Protein AF-A0A383CLC1-F1 (afdb_monomer_lite)

Organism: NCBI:txid408172

Radius of gyration: 15.33 Å; chains: 1; bounding box: 34×37×40 Å

Foldseek 3Di:
DVPDDPDDDPVVVVVVVCVVVVAQEAEDDQQQLLWLDGPCVVPVVSVCVVVVVPDDDDPVVRRVDSVVQQDDDDPDHGPLVVVLCCCVPPNVVVNRQYEYCDCSRPCPPVRPHDDD

pLDDT: mean 78.18, std 15.79, range [36.09, 96.62]

Structure (mmCIF, N/CA/C/O backbone):
data_AF-A0A383CLC1-F1
#
_entry.id   AF-A0A383CLC1-F1
#
loop_
_atom_site.group_PDB
_atom_site.id
_atom_site.type_symbol
_atom_site.label_atom_id
_atom_site.label_alt_id
_atom_site.label_comp_id
_atom_site.label_asym_id
_atom_site.label_entity_id
_atom_site.label_seq_id
_atom_site.pdbx_PDB_ins_code
_atom_site.Cartn_x
_atom_site.Cartn_y
_atom_site.Cartn_z
_atom_site.occupancy
_atom_site.B_iso_or_equiv
_atom_site.auth_seq_id
_atom_site.auth_comp_id
_atom_site.auth_asym_id
_atom_site.auth_atom_id
_atom_site.pdbx_PDB_model_num
ATOM 1 N N . PHE A 1 1 ? -3.152 16.451 7.212 1.00 44.00 1 PHE A N 1
ATOM 2 C CA . PHE A 1 1 ? -4.208 15.420 7.136 1.00 44.00 1 PHE A CA 1
ATOM 3 C C . PHE A 1 1 ? -5.632 15.982 7.211 1.00 44.00 1 PHE A C 1
ATOM 5 O O . PHE A 1 1 ? -6.305 15.906 6.198 1.00 44.00 1 PHE A O 1
ATOM 12 N N . LYS A 1 2 ? -6.103 16.627 8.296 1.00 36.09 2 LYS A N 1
ATOM 13 C CA . LYS A 1 2 ? -7.504 17.132 8.376 1.00 36.09 2 LYS A CA 1
ATOM 14 C C . LYS A 1 2 ? -7.882 18.335 7.486 1.00 36.09 2 LYS A C 1
ATOM 16 O O . LYS A 1 2 ? -9.066 18.583 7.312 1.00 36.09 2 LYS A O 1
ATOM 21 N N . LYS A 1 3 ? -6.922 19.101 6.951 1.00 37.50 3 LYS A N 1
ATOM 22 C CA . LYS A 1 3 ? -7.208 20.314 6.145 1.00 37.50 3 LYS A CA 1
ATOM 23 C C . LYS A 1 3 ? -6.571 20.338 4.755 1.00 37.50 3 LYS A C 1
ATOM 25 O O . LYS A 1 3 ? -6.784 21.275 4.000 1.00 37.50 3 LYS A O 1
ATOM 30 N N . SER A 1 4 ? -5.796 19.315 4.414 1.00 39.16 4 SER A N 1
ATOM 31 C CA . SER A 1 4 ? -5.195 19.178 3.091 1.00 39.16 4 SER A CA 1
ATOM 32 C C . SER A 1 4 ? -4.707 17.741 2.925 1.00 39.16 4 SER A C 1
ATOM 34 O O . SER A 1 4 ? -3.732 17.317 3.549 1.00 39.16 4 SER A O 1
ATOM 36 N N . ILE A 1 5 ? -5.421 16.960 2.121 1.00 47.47 5 ILE A N 1
ATOM 37 C CA . ILE A 1 5 ? -4.873 15.730 1.558 1.00 47.47 5 ILE A CA 1
ATOM 38 C C . ILE A 1 5 ? -4.361 16.134 0.182 1.00 47.47 5 ILE A C 1
ATOM 40 O O . ILE A 1 5 ? -5.124 16.252 -0.771 1.00 47.47 5 ILE A O 1
ATOM 44 N N . HIS A 1 6 ? -3.067 16.429 0.091 1.00 42.84 6 HIS A N 1
ATOM 45 C CA . HIS A 1 6 ? -2.412 16.487 -1.210 1.00 42.84 6 HIS A CA 1
ATOM 46 C C . HIS A 1 6 ? -2.191 15.031 -1.630 1.00 42.84 6 HIS A C 1
ATOM 48 O O . HIS A 1 6 ? -1.242 14.389 -1.181 1.00 42.84 6 HIS A O 1
ATOM 54 N N . TYR A 1 7 ? -3.128 14.475 -2.403 1.00 48.53 7 TYR A N 1
ATOM 55 C CA . TYR A 1 7 ? -3.056 13.097 -2.886 1.00 48.53 7 TYR A CA 1
ATOM 56 C C . TYR A 1 7 ? -1.790 12.915 -3.726 1.00 48.53 7 TYR A C 1
ATOM 58 O O . TYR A 1 7 ? -1.630 13.527 -4.781 1.00 48.53 7 TYR A O 1
ATOM 66 N N . ARG A 1 8 ? -0.867 12.076 -3.251 1.00 49.31 8 ARG A N 1
ATOM 67 C CA . ARG A 1 8 ? 0.295 11.642 -4.024 1.00 49.31 8 ARG A CA 1
ATOM 68 C C . ARG A 1 8 ? 0.024 10.229 -4.531 1.00 49.31 8 ARG A C 1
ATOM 70 O O . ARG A 1 8 ? 0.285 9.259 -3.832 1.00 49.31 8 ARG A O 1
ATOM 77 N N . GLY A 1 9 ? -0.516 10.149 -5.744 1.00 60.19 9 GLY A N 1
ATOM 78 C CA . GLY A 1 9 ? -0.809 8.889 -6.426 1.00 60.19 9 GLY A CA 1
ATOM 79 C C . GLY A 1 9 ? -2.171 8.286 -6.075 1.00 60.19 9 GLY A C 1
ATOM 80 O O . GLY A 1 9 ? -2.812 8.662 -5.092 1.00 60.19 9 GLY A O 1
ATOM 81 N N . ALA A 1 10 ? -2.607 7.345 -6.913 1.00 69.12 10 ALA A N 1
ATOM 82 C CA . ALA A 1 10 ? -3.924 6.719 -6.829 1.00 69.12 10 ALA A CA 1
ATOM 83 C C . ALA A 1 10 ? -4.147 5.954 -5.508 1.00 69.12 10 ALA A C 1
ATOM 85 O O . ALA A 1 10 ? -5.256 5.950 -4.984 1.00 69.12 10 ALA A O 1
ATOM 86 N N . LEU A 1 11 ? -3.091 5.397 -4.900 1.00 77.94 11 LEU A N 1
ATOM 87 C CA . LEU A 1 11 ? -3.214 4.581 -3.687 1.00 77.94 11 LEU A CA 1
ATOM 88 C C . LEU A 1 11 ? -3.724 5.362 -2.465 1.00 77.94 11 LEU A C 1
ATOM 90 O O . LEU A 1 11 ? -4.620 4.891 -1.772 1.00 77.94 11 LEU A O 1
ATOM 94 N N . ASN A 1 12 ? -3.232 6.583 -2.227 1.00 76.62 12 ASN A N 1
ATOM 95 C CA . ASN A 1 12 ? -3.730 7.411 -1.120 1.00 76.62 12 ASN A CA 1
ATOM 96 C C . ASN A 1 12 ? -5.208 7.782 -1.306 1.00 76.62 12 ASN A C 1
ATOM 98 O O . ASN A 1 12 ? -5.941 7.914 -0.327 1.00 76.62 12 ASN A O 1
ATOM 102 N N . LEU A 1 13 ? -5.641 7.954 -2.560 1.00 80.19 13 LEU A N 1
ATOM 103 C CA . LEU A 1 13 ? -7.043 8.191 -2.881 1.00 80.19 13 LEU A CA 1
ATOM 104 C C . LEU A 1 13 ? -7.878 6.944 -2.586 1.00 80.19 13 LEU A C 1
ATOM 106 O O . LEU A 1 13 ? -8.898 7.064 -1.919 1.00 80.19 13 LEU A O 1
ATOM 110 N N . TYR A 1 14 ? -7.428 5.758 -2.999 1.00 86.44 14 TYR A N 1
ATOM 111 C CA . TYR A 1 14 ? -8.127 4.504 -2.704 1.00 86.44 14 TYR A CA 1
ATOM 112 C C . TYR A 1 14 ? -8.249 4.242 -1.202 1.00 86.44 14 TYR A C 1
ATOM 114 O O . TYR A 1 14 ? -9.327 3.883 -0.742 1.00 86.44 14 TYR A O 1
ATOM 122 N N . LEU A 1 15 ? -7.196 4.497 -0.422 1.00 88.25 15 LEU A N 1
ATOM 123 C CA . LEU A 1 15 ? -7.228 4.378 1.039 1.00 88.25 15 LEU A CA 1
ATOM 124 C C . LEU A 1 15 ? -8.220 5.357 1.680 1.00 88.25 15 LEU A C 1
ATOM 126 O O . LEU A 1 15 ? -8.979 4.988 2.575 1.00 88.25 15 LEU A O 1
ATOM 130 N N . TYR A 1 16 ? -8.252 6.600 1.200 1.00 85.88 16 TYR A N 1
ATOM 131 C CA . TYR 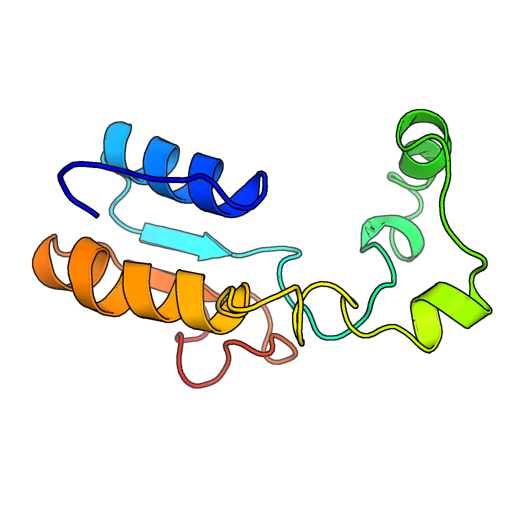A 1 16 ? -9.223 7.584 1.669 1.00 85.88 16 TYR A CA 1
ATOM 132 C C . TYR A 1 16 ? -10.661 7.204 1.295 1.00 85.88 16 TYR A C 1
ATOM 134 O O . TYR A 1 16 ? -11.566 7.328 2.116 1.00 85.88 16 TYR A O 1
ATOM 142 N N . VAL A 1 17 ? -10.875 6.702 0.080 1.00 88.56 17 VAL A N 1
ATOM 143 C CA . VAL A 1 17 ? -12.178 6.211 -0.380 1.00 88.56 17 VAL A CA 1
ATOM 144 C C . VAL A 1 17 ? -12.621 4.995 0.436 1.00 88.56 17 VAL A C 1
ATOM 146 O O . VAL A 1 17 ? -13.766 4.953 0.872 1.00 88.56 17 VAL A O 1
ATOM 149 N N . ALA A 1 18 ? -11.723 4.050 0.726 1.00 91.06 18 ALA A N 1
ATOM 150 C CA . ALA A 1 18 ? -12.018 2.904 1.585 1.00 91.06 18 ALA A CA 1
ATOM 151 C C . ALA A 1 18 ? -12.473 3.351 2.985 1.00 91.06 18 ALA A C 1
ATOM 153 O O . ALA A 1 18 ? -13.457 2.842 3.515 1.00 91.06 18 ALA A O 1
ATOM 154 N N . ARG A 1 19 ? -11.822 4.376 3.544 1.00 89.06 19 ARG A N 1
ATOM 155 C CA . ARG A 1 19 ? -12.254 5.007 4.796 1.00 89.06 19 ARG A CA 1
ATOM 156 C C . ARG A 1 19 ? -13.641 5.645 4.689 1.00 89.06 19 ARG A C 1
ATOM 158 O O . ARG A 1 19 ? -14.440 5.485 5.603 1.00 89.06 19 ARG A O 1
ATOM 165 N N . LEU A 1 20 ? -13.941 6.363 3.601 1.00 90.56 20 LEU A N 1
ATOM 166 C CA . LEU A 1 20 ? -15.263 6.974 3.387 1.00 90.56 20 LEU A CA 1
ATOM 167 C C . LEU A 1 20 ? -16.387 5.940 3.259 1.00 90.56 20 LEU A C 1
ATOM 169 O O . LEU A 1 20 ? -17.510 6.219 3.659 1.00 90.56 20 LEU A O 1
ATOM 173 N N . PHE A 1 21 ? -16.079 4.759 2.728 1.00 94.44 21 PHE A N 1
ATOM 174 C CA . PHE A 1 21 ? -16.993 3.616 2.691 1.00 94.44 21 PHE A CA 1
ATOM 175 C C . PHE A 1 21 ? -16.991 2.787 3.982 1.00 94.44 21 PHE A C 1
ATOM 177 O O . PHE A 1 21 ? -17.576 1.709 4.014 1.00 94.44 21 PHE A O 1
ATOM 184 N N . GLU A 1 22 ? -16.338 3.276 5.039 1.00 94.56 22 GLU A N 1
ATOM 185 C CA . GLU A 1 22 ? -16.318 2.663 6.369 1.00 94.56 22 GLU A CA 1
ATOM 186 C C . GLU A 1 22 ? -15.734 1.241 6.407 1.00 94.56 22 GLU A C 1
ATOM 188 O O . GLU A 1 22 ? -16.031 0.455 7.313 1.00 94.56 22 GLU A O 1
ATOM 193 N N . TYR A 1 23 ? -14.849 0.901 5.462 1.00 95.25 23 TYR A N 1
ATOM 194 C CA . TYR A 1 23 ? -14.113 -0.357 5.523 1.00 95.25 23 TYR A CA 1
ATOM 195 C C . TYR A 1 23 ? -13.239 -0.397 6.780 1.00 95.25 23 TYR A C 1
ATOM 197 O O . TYR A 1 23 ? -12.399 0.472 7.006 1.00 95.25 23 TYR A O 1
ATOM 205 N N . ARG A 1 24 ? -13.418 -1.447 7.588 1.00 95.00 24 ARG A N 1
ATOM 206 C CA . ARG A 1 24 ? -12.655 -1.673 8.829 1.00 95.00 24 ARG A CA 1
ATOM 207 C C . ARG A 1 24 ? -11.430 -2.550 8.646 1.00 95.00 24 ARG A C 1
ATOM 209 O O . ARG A 1 24 ? -10.571 -2.577 9.513 1.00 95.00 24 ARG A O 1
ATOM 216 N N . LYS A 1 25 ? -11.350 -3.260 7.525 1.00 96.38 25 LYS A N 1
ATOM 217 C CA . LYS A 1 25 ? -10.240 -4.143 7.192 1.00 96.38 25 LYS A CA 1
ATOM 218 C C . LYS A 1 25 ? -9.827 -3.892 5.754 1.00 96.38 25 LYS A C 1
ATOM 220 O O . LYS A 1 25 ? -10.625 -4.101 4.843 1.00 96.38 25 LYS A O 1
ATOM 225 N N . ILE A 1 26 ? -8.599 -3.430 5.563 1.00 95.62 26 ILE A N 1
ATOM 226 C CA . ILE A 1 26 ? -8.037 -3.094 4.257 1.00 95.62 26 ILE A CA 1
ATOM 227 C C . ILE A 1 26 ? -6.838 -4.006 4.019 1.00 95.62 26 ILE A C 1
ATOM 229 O O . ILE A 1 26 ? -5.901 -4.035 4.813 1.00 95.62 26 ILE A O 1
ATOM 233 N N . VAL A 1 27 ? -6.859 -4.745 2.913 1.00 94.62 27 VAL A N 1
ATOM 234 C CA . VAL A 1 27 ? -5.753 -5.616 2.503 1.00 94.62 27 VAL A CA 1
ATOM 235 C C . VAL A 1 27 ? -5.130 -5.038 1.241 1.00 94.62 27 VAL A C 1
ATOM 237 O O . VAL A 1 27 ? -5.821 -4.808 0.252 1.00 94.62 27 VAL A O 1
ATOM 240 N N . LEU A 1 28 ? -3.822 -4.793 1.276 1.00 90.69 28 LEU A N 1
ATOM 241 C CA . LEU A 1 28 ? -3.052 -4.314 0.135 1.00 90.69 28 LEU A CA 1
ATOM 242 C C . LEU A 1 28 ? -2.563 -5.502 -0.704 1.00 90.69 28 LEU A C 1
ATOM 244 O O . LEU A 1 28 ? -1.768 -6.319 -0.229 1.00 90.69 28 LEU A O 1
ATOM 248 N N . LEU A 1 29 ? -3.022 -5.564 -1.957 1.00 86.38 29 LEU A N 1
ATOM 249 C CA . LEU A 1 29 ? -2.584 -6.512 -2.987 1.00 86.38 29 LEU A CA 1
ATOM 250 C C . LEU A 1 29 ? -1.917 -5.743 -4.136 1.00 86.38 29 LEU A C 1
ATOM 252 O O . LEU A 1 29 ? -2.362 -4.645 -4.473 1.00 86.38 29 LEU A O 1
ATOM 256 N N . GLY A 1 30 ? -0.847 -6.290 -4.723 1.00 77.19 30 GLY A N 1
ATOM 257 C CA . GLY A 1 30 ? -0.134 -5.637 -5.833 1.00 77.19 30 GLY A CA 1
ATOM 258 C C . GLY A 1 30 ? 0.591 -4.341 -5.435 1.00 77.19 30 GLY A C 1
ATOM 259 O O . GLY A 1 30 ? 0.920 -3.521 -6.288 1.00 77.19 30 GLY A O 1
ATOM 260 N N . CYS A 1 31 ? 0.791 -4.127 -4.130 1.00 78.50 31 CYS A N 1
ATOM 261 C CA . CYS A 1 31 ? 1.447 -2.958 -3.539 1.00 78.50 31 CYS A CA 1
ATOM 262 C C . CYS A 1 31 ? 2.734 -3.370 -2.805 1.00 78.50 31 CYS A C 1
ATOM 264 O O . CYS A 1 31 ? 3.042 -2.877 -1.716 1.00 78.50 31 CYS A O 1
ATOM 266 N N . GLU A 1 32 ? 3.472 -4.329 -3.356 1.00 79.56 32 GLU A N 1
ATOM 267 C CA . GLU A 1 32 ? 4.703 -4.841 -2.759 1.00 79.56 32 GLU A CA 1
ATOM 268 C C . GLU A 1 32 ? 5.808 -3.781 -2.761 1.00 79.56 32 GLU A C 1
ATOM 270 O O . GLU A 1 32 ? 6.600 -3.720 -1.821 1.00 79.56 32 GLU A O 1
ATOM 275 N N . MET A 1 33 ? 5.810 -2.895 -3.765 1.00 76.69 33 MET A N 1
ATOM 276 C CA . MET A 1 33 ? 6.778 -1.801 -3.921 1.00 76.69 33 MET A CA 1
ATOM 277 C C . MET A 1 33 ? 8.244 -2.273 -4.018 1.00 76.69 33 MET A C 1
ATOM 279 O O . MET A 1 33 ? 9.166 -1.464 -3.936 1.00 76.69 33 MET A O 1
ATOM 283 N N . ASP A 1 34 ? 8.468 -3.572 -4.201 1.00 75.31 34 ASP A N 1
ATOM 284 C CA . ASP A 1 34 ? 9.770 -4.239 -4.199 1.00 75.31 34 ASP A CA 1
ATOM 285 C C . ASP A 1 34 ? 10.457 -4.216 -5.572 1.00 75.31 34 ASP A C 1
ATOM 287 O O . ASP A 1 34 ? 11.685 -4.286 -5.645 1.00 75.31 34 ASP A O 1
ATOM 291 N N . SER A 1 35 ? 9.685 -4.046 -6.647 1.00 73.75 35 SER A N 1
ATOM 292 C CA . SER A 1 35 ? 10.163 -3.887 -8.020 1.00 73.75 35 SER A CA 1
ATOM 293 C C . SER A 1 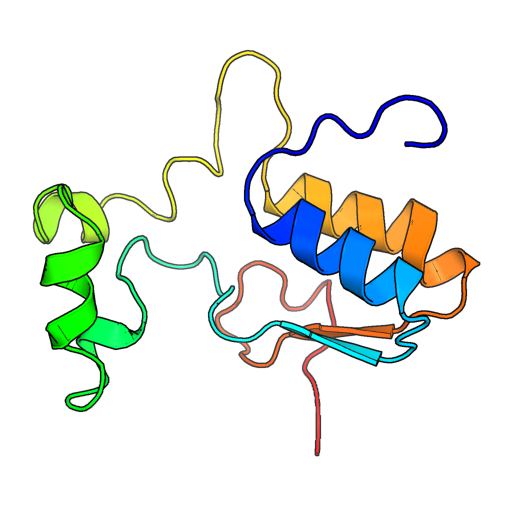35 ? 9.305 -2.882 -8.793 1.00 73.75 35 SER A C 1
ATOM 295 O O . SER A 1 35 ? 8.144 -2.669 -8.458 1.00 73.75 35 SER A O 1
ATOM 297 N N . GLY A 1 36 ? 9.869 -2.246 -9.821 1.00 73.19 36 GLY A N 1
ATOM 298 C CA . GLY A 1 36 ? 9.109 -1.463 -10.802 1.00 73.19 36 GLY A CA 1
ATOM 299 C C . GLY A 1 36 ? 8.477 -2.326 -11.894 1.00 73.19 36 GLY A C 1
ATOM 300 O O . GLY A 1 36 ? 7.997 -1.779 -12.883 1.00 73.19 36 GLY A O 1
ATOM 301 N N . ILE A 1 37 ? 8.519 -3.654 -11.741 1.00 77.50 37 ILE A N 1
ATOM 302 C CA . ILE A 1 37 ? 7.889 -4.600 -12.654 1.00 77.50 37 ILE A CA 1
ATOM 303 C C . ILE A 1 37 ? 6.405 -4.675 -12.292 1.00 77.50 37 ILE A C 1
ATOM 305 O O . ILE A 1 37 ? 6.069 -5.030 -11.158 1.00 77.50 37 ILE A O 1
ATOM 309 N N . PRO A 1 38 ? 5.504 -4.318 -13.215 1.00 75.50 38 PRO A N 1
ATOM 310 C CA . PRO A 1 38 ? 4.078 -4.445 -12.981 1.00 75.50 38 PRO A CA 1
ATOM 311 C C . PRO A 1 38 ? 3.690 -5.905 -12.745 1.00 75.50 38 PRO A C 1
ATOM 313 O O . PRO A 1 38 ? 4.218 -6.811 -13.390 1.00 75.50 38 PRO A O 1
ATOM 316 N N . PHE A 1 39 ? 2.725 -6.141 -11.852 1.00 75.88 39 PHE A N 1
ATOM 317 C CA . PHE A 1 39 ? 2.305 -7.503 -11.511 1.00 75.88 39 PHE A CA 1
ATOM 318 C C . PHE A 1 39 ? 1.868 -8.295 -12.752 1.00 75.88 39 PHE A C 1
ATOM 320 O O . PHE A 1 39 ? 2.197 -9.473 -12.862 1.00 75.88 39 PHE A O 1
ATOM 327 N N . TYR A 1 40 ? 1.181 -7.639 -13.696 1.00 77.75 40 TYR A N 1
ATOM 328 C CA . TYR A 1 40 ? 0.565 -8.256 -14.870 1.00 77.75 40 TYR A CA 1
ATOM 329 C C . TYR A 1 40 ? 1.561 -8.915 -15.829 1.00 77.75 40 TYR A C 1
ATOM 331 O O . TYR A 1 40 ? 1.164 -9.769 -16.615 1.00 77.75 40 TYR A O 1
ATOM 339 N N . GLU A 1 41 ? 2.857 -8.592 -15.759 1.00 78.94 41 GLU A N 1
ATOM 340 C CA . GLU A 1 41 ? 3.865 -9.282 -16.574 1.00 78.94 41 GLU A CA 1
ATOM 341 C C . GLU A 1 41 ? 3.940 -10.782 -16.240 1.00 78.94 41 GLU A C 1
ATOM 343 O O . GLU A 1 41 ? 4.289 -11.596 -17.095 1.00 78.94 41 GLU A O 1
ATOM 348 N N . HIS A 1 42 ? 3.552 -11.162 -15.020 1.00 78.44 42 HIS A N 1
ATOM 349 C CA . HIS A 1 42 ? 3.539 -12.544 -14.547 1.00 78.44 42 HIS A CA 1
ATOM 350 C C . HIS A 1 42 ? 2.189 -13.261 -14.715 1.00 78.44 42 HIS A C 1
ATOM 352 O O . HIS A 1 42 ? 2.116 -14.454 -14.423 1.00 78.44 42 HIS A O 1
ATOM 358 N N . TYR A 1 43 ? 1.143 -12.571 -15.181 1.00 79.38 43 TYR A N 1
ATOM 359 C CA . TYR A 1 43 ? -0.215 -13.114 -15.304 1.00 79.38 43 TYR A CA 1
ATOM 360 C C . TYR A 1 43 ? -0.682 -13.024 -16.762 1.00 79.38 43 TYR A C 1
ATOM 362 O O . TYR A 1 43 ? -1.036 -11.928 -17.205 1.00 79.38 43 TYR A O 1
ATOM 370 N N . PRO A 1 44 ? -0.680 -14.137 -17.524 1.00 85.81 44 PRO A N 1
ATOM 371 C CA . PRO A 1 44 ? -1.037 -14.146 -18.947 1.00 85.81 44 PRO A CA 1
ATOM 372 C C . PRO A 1 44 ? -2.361 -13.439 -19.268 1.00 85.81 44 PRO A C 1
ATOM 374 O O . PRO A 1 44 ? -2.466 -12.720 -20.257 1.00 85.81 44 PRO A O 1
ATOM 377 N N . GLU A 1 45 ? -3.359 -13.581 -18.400 1.00 84.19 45 GLU A N 1
ATOM 378 C CA . GLU A 1 45 ? -4.684 -12.972 -18.511 1.00 84.19 45 GLU A CA 1
ATOM 379 C C . GLU A 1 45 ? -4.691 -11.438 -18.418 1.00 84.19 45 GLU A C 1
ATOM 381 O O . GLU A 1 45 ? -5.677 -10.807 -18.796 1.00 84.19 45 GLU A O 1
ATOM 386 N N . ALA A 1 46 ? -3.610 -10.834 -17.920 1.00 80.94 46 ALA A N 1
ATOM 387 C CA . ALA A 1 46 ? -3.465 -9.397 -17.710 1.00 80.94 46 ALA A CA 1
ATOM 388 C C . ALA A 1 46 ? -2.400 -8.762 -18.625 1.00 80.94 46 ALA A C 1
ATOM 390 O O . ALA A 1 46 ? -2.176 -7.555 -18.561 1.00 80.94 46 ALA A O 1
ATOM 391 N N . GLN A 1 47 ? -1.769 -9.530 -19.521 1.00 82.12 47 GLN A N 1
ATOM 392 C CA . GLN A 1 47 ? -0.695 -9.042 -20.400 1.00 82.12 47 GLN A CA 1
ATOM 393 C C . GLN A 1 47 ? -1.149 -8.039 -21.481 1.00 82.12 47 GLN A C 1
ATOM 395 O O . GLN A 1 47 ? -0.305 -7.512 -22.197 1.00 82.12 47 GLN A O 1
ATOM 400 N N . TRP A 1 48 ? -2.448 -7.723 -21.567 1.00 81.38 48 TRP A N 1
ATOM 401 C CA . TRP A 1 48 ? -2.999 -6.615 -22.366 1.00 81.38 48 TRP A CA 1
ATOM 402 C C . TRP A 1 48 ? -2.872 -5.247 -21.675 1.00 81.38 48 TRP A C 1
ATOM 404 O O . TRP A 1 48 ? -2.988 -4.211 -22.325 1.00 81.38 48 TRP A O 1
ATOM 414 N N . MET A 1 49 ? -2.613 -5.202 -20.363 1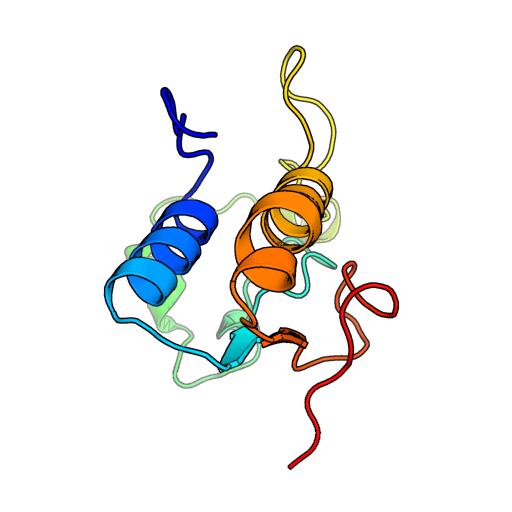.00 77.00 49 MET A N 1
ATOM 415 C CA . MET A 1 49 ? -2.489 -3.945 -19.612 1.00 77.00 49 MET A CA 1
ATOM 416 C C . MET A 1 49 ? -1.433 -2.952 -20.152 1.00 77.00 49 MET A C 1
ATOM 418 O O . MET A 1 49 ? -1.709 -1.749 -20.109 1.00 77.00 49 MET A O 1
ATOM 422 N N . PRO A 1 50 ? -0.280 -3.374 -20.720 1.00 72.19 50 PRO A N 1
ATOM 423 C CA . PRO A 1 50 ? 0.676 -2.458 -21.351 1.00 72.19 50 PRO A CA 1
ATOM 424 C C . PRO A 1 50 ? 0.079 -1.595 -22.466 1.00 72.19 50 PRO A C 1
ATOM 426 O O . PRO A 1 50 ? 0.520 -0.465 -22.666 1.00 72.19 50 PRO A O 1
ATOM 429 N N . GLU A 1 51 ? -0.928 -2.107 -23.180 1.00 75.06 51 GLU A N 1
ATOM 430 C CA . GLU A 1 51 ? -1.596 -1.397 -24.279 1.00 75.06 51 GLU A CA 1
ATOM 431 C C . GLU A 1 51 ? -2.412 -0.198 -23.773 1.00 75.06 51 GLU A C 1
ATOM 433 O O . GLU A 1 51 ? -2.673 0.747 -24.515 1.00 75.06 51 GLU A O 1
ATOM 438 N N . ILE A 1 52 ? -2.783 -0.211 -22.490 1.00 74.25 52 ILE A N 1
ATOM 439 C CA . ILE A 1 52 ? -3.540 0.857 -21.831 1.00 74.25 52 ILE A CA 1
ATOM 440 C C . ILE A 1 52 ? -2.612 1.849 -21.136 1.00 74.25 52 ILE A C 1
ATOM 442 O O . ILE A 1 52 ? -2.891 3.047 -21.106 1.00 74.25 52 ILE A O 1
ATOM 446 N N . GLU A 1 53 ? -1.503 1.365 -20.579 1.00 65.56 53 GLU A N 1
ATOM 447 C CA . GLU A 1 53 ? -0.610 2.175 -19.751 1.00 65.56 53 GLU A CA 1
ATOM 448 C C . GLU A 1 53 ? 0.293 3.129 -20.538 1.00 65.56 53 GLU A C 1
ATOM 450 O O . GLU A 1 53 ? 0.982 3.916 -19.899 1.00 65.56 53 GLU A O 1
ATOM 455 N N . ASN A 1 54 ? 0.253 3.094 -21.882 1.00 59.84 54 ASN A N 1
ATOM 456 C CA . ASN A 1 54 ? 0.866 4.048 -22.817 1.00 59.84 54 ASN A CA 1
ATOM 457 C C . ASN A 1 54 ? 2.117 4.736 -22.247 1.00 59.84 54 ASN A C 1
ATOM 459 O O . ASN A 1 54 ? 2.039 5.833 -21.693 1.00 59.84 54 ASN A O 1
ATOM 463 N N . TYR A 1 55 ? 3.265 4.089 -22.482 1.00 53.31 55 TYR A N 1
ATOM 464 C CA . TYR A 1 55 ? 4.627 4.490 -22.105 1.00 53.31 55 TYR A CA 1
ATOM 465 C C . TYR A 1 55 ? 5.146 3.846 -20.809 1.00 53.31 55 TYR A C 1
ATOM 467 O O . TYR A 1 55 ? 5.068 4.403 -19.717 1.00 53.31 55 TYR A O 1
ATOM 475 N N . GLN A 1 56 ? 5.772 2.677 -20.962 1.00 66.12 56 GLN A N 1
ATOM 476 C CA . GLN A 1 56 ? 6.589 2.053 -19.923 1.00 66.12 56 GLN A CA 1
ATOM 477 C C . GLN A 1 56 ? 8.081 2.251 -20.278 1.00 66.12 56 GLN A C 1
ATOM 479 O O . GLN A 1 56 ? 8.452 2.006 -21.430 1.00 66.12 56 GLN A O 1
ATOM 484 N N . PRO A 1 57 ? 8.949 2.683 -19.337 1.00 68.12 57 PRO A N 1
ATOM 485 C CA .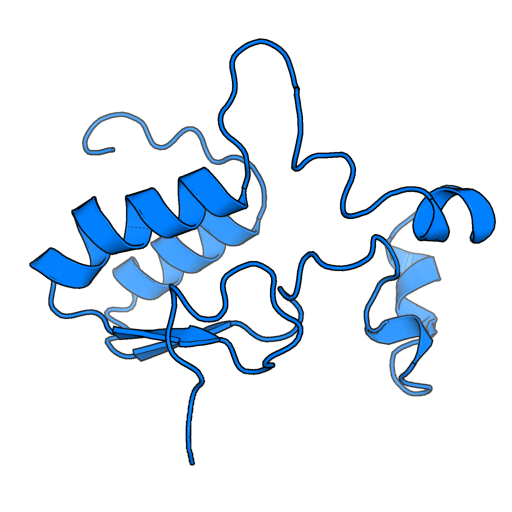 PRO A 1 57 ? 10.410 2.624 -19.508 1.00 68.12 57 PRO A CA 1
ATOM 486 C C . PRO A 1 57 ? 10.853 1.191 -19.841 1.00 68.12 57 PRO A C 1
ATOM 488 O O . PRO A 1 57 ? 10.076 0.266 -19.614 1.00 68.12 57 PRO A O 1
ATOM 491 N N . SER A 1 58 ? 12.058 0.961 -20.374 1.00 77.00 58 SER A N 1
ATOM 492 C CA . SER A 1 58 ? 12.469 -0.392 -20.810 1.00 77.00 58 SER A CA 1
ATOM 493 C C . SER A 1 58 ? 12.401 -1.419 -19.667 1.00 77.00 58 SER A C 1
ATOM 495 O O . SER A 1 58 ? 12.446 -1.056 -18.490 1.00 77.00 58 SER A O 1
ATOM 497 N N . TYR A 1 59 ? 12.309 -2.715 -19.979 1.00 76.06 59 TYR A N 1
ATOM 498 C CA . TYR A 1 59 ? 12.299 -3.763 -18.946 1.00 76.06 59 TYR A CA 1
ATOM 499 C C . TYR A 1 59 ? 13.532 -3.668 -18.029 1.00 76.06 59 TYR A C 1
ATOM 501 O O . TYR A 1 59 ? 13.414 -3.739 -16.806 1.00 76.06 59 TYR A O 1
ATOM 509 N N . GLU A 1 60 ? 14.711 -3.393 -18.595 1.00 77.69 60 GLU A N 1
ATOM 510 C CA . GLU A 1 60 ? 15.945 -3.193 -17.831 1.00 77.69 60 GLU A CA 1
ATOM 511 C C . GLU A 1 60 ? 15.906 -1.931 -16.958 1.00 77.69 60 GLU A C 1
ATOM 513 O O . GLU A 1 60 ? 16.531 -1.886 -15.898 1.00 77.69 60 GLU A O 1
ATOM 518 N N . GLU A 1 61 ? 15.211 -0.877 -17.384 1.00 75.94 61 GLU A N 1
ATOM 519 C CA . GLU A 1 61 ? 14.971 0.309 -16.556 1.00 75.94 61 GLU A CA 1
ATOM 520 C C . GLU A 1 61 ? 13.991 0.008 -15.416 1.00 75.94 61 GLU A C 1
ATOM 522 O O . GLU A 1 61 ? 14.255 0.399 -14.279 1.00 75.94 61 GLU A O 1
ATOM 527 N N . ARG A 1 62 ? 12.911 -0.743 -15.665 1.00 76.56 62 ARG A N 1
ATOM 528 C CA . ARG A 1 62 ? 11.954 -1.168 -14.625 1.00 76.56 62 ARG A CA 1
ATOM 529 C C . ARG A 1 62 ? 12.591 -2.089 -13.585 1.00 76.56 62 ARG A C 1
ATOM 531 O O . ARG A 1 62 ? 12.333 -1.928 -12.396 1.00 76.56 62 ARG A O 1
ATOM 538 N N . LEU A 1 63 ? 13.469 -3.002 -14.007 1.00 72.38 63 LEU A N 1
ATOM 539 C CA . LEU A 1 63 ? 14.234 -3.867 -13.101 1.00 72.38 63 LEU A CA 1
ATOM 540 C C . LEU A 1 63 ? 15.192 -3.078 -12.202 1.00 72.38 63 LEU A C 1
ATOM 542 O O . LEU A 1 63 ? 15.343 -3.398 -11.024 1.00 72.38 63 LEU A O 1
ATOM 546 N N . ARG A 1 64 ? 15.852 -2.053 -12.754 1.00 69.69 64 ARG A N 1
ATOM 547 C CA . ARG A 1 64 ? 16.767 -1.185 -11.993 1.00 69.69 64 ARG A CA 1
ATOM 548 C C . ARG A 1 64 ? 16.018 -0.260 -11.036 1.00 69.69 64 ARG A C 1
ATOM 550 O O . ARG A 1 64 ? 16.535 0.078 -9.973 1.00 69.69 64 ARG A O 1
ATOM 557 N N . ASN A 1 65 ? 14.791 0.106 -11.386 1.00 63.69 65 ASN A N 1
ATOM 558 C CA . ASN A 1 65 ? 13.942 0.978 -10.598 1.00 63.69 65 ASN A CA 1
ATOM 559 C C . ASN A 1 65 ? 13.054 0.163 -9.648 1.00 63.69 65 ASN A C 1
ATOM 561 O O . ASN A 1 65 ? 11.930 -0.187 -9.994 1.00 63.69 65 ASN A O 1
ATOM 565 N N . ARG A 1 66 ? 13.470 -0.048 -8.392 1.00 62.00 66 ARG A N 1
ATOM 566 C CA . ARG A 1 66 ? 12.459 -0.227 -7.325 1.00 62.00 66 ARG A CA 1
ATOM 567 C C . ARG A 1 66 ? 11.613 1.032 -7.331 1.00 62.00 66 ARG A C 1
ATOM 569 O O . ARG A 1 66 ? 12.240 2.075 -7.180 1.00 62.00 66 ARG A O 1
ATOM 576 N N . TYR A 1 67 ? 10.291 0.938 -7.567 1.00 60.81 67 TYR A N 1
ATOM 577 C CA . TYR A 1 67 ? 9.358 2.066 -7.768 1.00 60.81 67 TYR A CA 1
ATOM 578 C C . TYR A 1 67 ? 10.050 3.414 -7.535 1.00 60.81 67 TYR A C 1
ATOM 580 O O . TYR A 1 67 ? 10.078 3.907 -6.407 1.00 60.81 67 TYR A O 1
ATOM 588 N N . ALA A 1 68 ? 10.698 3.956 -8.578 1.00 47.12 68 ALA A N 1
ATOM 589 C CA . ALA A 1 68 ? 11.683 5.048 -8.472 1.00 47.12 68 ALA A CA 1
ATOM 590 C C . ALA A 1 68 ? 11.106 6.344 -7.862 1.00 47.12 68 ALA A C 1
ATOM 592 O O . ALA A 1 68 ? 11.817 7.299 -7.580 1.00 47.12 68 ALA A O 1
ATOM 593 N N . PHE A 1 69 ? 9.800 6.362 -7.607 1.00 52.44 69 PHE A N 1
ATOM 594 C CA . PHE A 1 69 ? 9.063 7.407 -6.913 1.00 52.44 69 PHE A CA 1
ATOM 595 C C . PHE A 1 6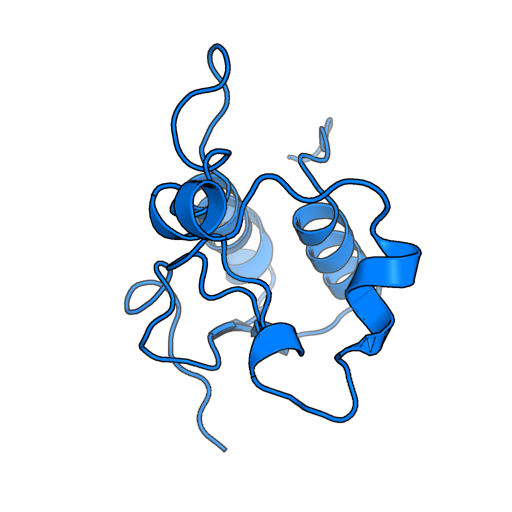9 ? 9.076 7.287 -5.377 1.00 52.44 69 PHE A C 1
ATOM 597 O O . PHE A 1 69 ? 8.556 8.179 -4.698 1.00 52.44 69 PHE A O 1
ATOM 604 N N . LEU A 1 70 ? 9.646 6.210 -4.821 1.00 52.19 70 LEU A N 1
ATOM 605 C CA . LEU A 1 70 ? 9.780 5.984 -3.378 1.00 52.19 70 LEU A CA 1
ATOM 606 C C . LEU A 1 70 ? 10.857 6.859 -2.748 1.00 52.19 70 LEU A C 1
ATOM 608 O O . LEU A 1 70 ? 10.680 7.310 -1.620 1.00 52.19 70 LEU A O 1
ATOM 612 N N . TYR A 1 71 ? 11.935 7.143 -3.469 1.00 49.03 71 TYR A N 1
ATOM 613 C CA . TYR A 1 71 ? 13.054 7.893 -2.928 1.00 49.03 71 TYR A CA 1
ATOM 614 C C . TYR A 1 71 ? 13.261 9.151 -3.762 1.00 49.03 71 TYR A C 1
ATOM 616 O O . TYR A 1 71 ? 13.687 9.107 -4.906 1.00 49.03 71 TYR A O 1
ATOM 624 N N . ASP A 1 72 ? 12.932 10.275 -3.133 1.00 49.44 72 ASP A N 1
ATOM 625 C CA . ASP A 1 72 ? 13.450 11.594 -3.472 1.00 49.44 72 ASP A CA 1
ATOM 626 C C . ASP A 1 72 ? 12.822 12.321 -4.676 1.00 49.44 72 ASP A C 1
ATOM 628 O O . ASP A 1 72 ? 13.376 12.459 -5.763 1.00 49.44 72 ASP A O 1
ATOM 632 N N . SER A 1 73 ? 11.643 12.907 -4.446 1.00 52.00 73 SER A N 1
ATOM 633 C CA . SER A 1 73 ? 11.213 14.060 -5.240 1.00 52.00 73 SER A CA 1
ATOM 634 C C . SER A 1 73 ? 11.100 15.272 -4.318 1.00 52.00 73 SER A C 1
ATOM 636 O O . SER A 1 73 ? 10.132 15.362 -3.563 1.00 52.00 73 SER A O 1
ATOM 638 N N . LYS A 1 74 ? 12.068 16.193 -4.371 1.00 56.12 74 LYS A N 1
ATOM 639 C CA . LYS A 1 74 ? 11.980 17.583 -3.872 1.00 56.12 74 LYS A CA 1
ATOM 640 C C . LYS A 1 74 ? 11.160 17.752 -2.575 1.00 56.12 74 LYS A C 1
ATOM 642 O O . LYS A 1 74 ? 10.058 18.300 -2.611 1.00 56.12 74 LYS A O 1
ATOM 647 N N . GLY A 1 75 ? 11.674 17.259 -1.445 1.00 58.78 75 GLY A N 1
ATOM 648 C CA . GLY A 1 75 ? 11.074 17.483 -0.119 1.00 58.78 75 GLY A CA 1
ATOM 649 C C . GLY A 1 75 ? 9.762 16.734 0.161 1.00 58.78 75 GLY A C 1
ATOM 650 O O . GLY A 1 75 ? 9.050 17.086 1.097 1.00 58.78 75 GLY A O 1
ATOM 651 N N . LYS A 1 76 ? 9.410 15.718 -0.639 1.00 63.44 76 LYS A N 1
ATOM 652 C CA . LYS A 1 76 ? 8.209 14.889 -0.434 1.00 63.44 76 LYS A CA 1
ATOM 653 C C . LYS A 1 76 ? 8.559 13.548 0.214 1.00 63.44 76 LYS A C 1
ATOM 655 O O . LYS A 1 76 ? 9.512 12.894 -0.200 1.00 63.44 76 LYS A O 1
ATOM 660 N N . HIS A 1 77 ? 7.734 13.100 1.162 1.00 71.44 77 HIS A N 1
ATOM 661 C CA . HIS A 1 77 ? 7.866 11.784 1.798 1.00 71.44 77 HIS A CA 1
ATOM 662 C C . HIS A 1 77 ? 7.629 10.632 0.811 1.00 71.44 77 HIS A C 1
ATOM 664 O O . HIS A 1 77 ? 6.837 10.766 -0.128 1.00 71.44 77 HIS A O 1
ATOM 670 N N . SER A 1 78 ? 8.290 9.493 1.044 1.00 75.69 78 SER A N 1
ATOM 671 C CA . SER A 1 78 ? 8.082 8.263 0.270 1.00 75.69 78 SER A CA 1
ATOM 672 C C . SER A 1 78 ? 6.623 7.783 0.340 1.00 75.69 78 SER A C 1
ATOM 674 O O . SER A 1 78 ? 5.893 8.111 1.283 1.00 75.69 78 SER A O 1
ATOM 676 N N . LEU A 1 79 ? 6.185 6.985 -0.642 1.00 77.31 79 LEU A N 1
ATOM 677 C CA . LEU A 1 79 ? 4.868 6.336 -0.589 1.00 77.31 79 LEU A CA 1
ATOM 678 C C . LEU A 1 79 ? 4.743 5.461 0.667 1.00 77.31 79 LEU A C 1
ATOM 680 O O . LEU A 1 79 ? 3.754 5.568 1.383 1.00 77.31 79 LEU A O 1
ATOM 684 N N . MET A 1 80 ? 5.787 4.691 0.985 1.00 81.62 80 MET A N 1
ATOM 685 C CA . MET A 1 80 ? 5.856 3.873 2.196 1.00 81.62 80 MET A CA 1
ATOM 686 C C . MET A 1 80 ? 5.648 4.712 3.465 1.00 81.62 80 MET A C 1
ATOM 688 O O . MET A 1 80 ? 4.754 4.423 4.251 1.00 81.62 80 MET A O 1
ATOM 692 N N . THR A 1 81 ? 6.401 5.805 3.626 1.00 82.19 81 THR A N 1
ATOM 693 C CA . THR A 1 81 ? 6.244 6.745 4.750 1.00 82.19 81 THR A CA 1
ATOM 694 C C . THR A 1 81 ? 4.825 7.302 4.815 1.00 82.19 81 THR A C 1
ATOM 696 O O . THR A 1 81 ? 4.280 7.472 5.899 1.00 82.19 81 THR A O 1
ATOM 699 N N . THR A 1 82 ? 4.211 7.573 3.663 1.00 83.25 82 THR A N 1
ATOM 700 C CA . THR A 1 82 ? 2.848 8.107 3.611 1.00 83.25 82 THR A CA 1
ATOM 701 C C . THR A 1 82 ? 1.814 7.077 4.061 1.00 83.25 82 THR A C 1
ATOM 703 O O . THR A 1 82 ? 0.929 7.424 4.837 1.00 83.25 82 THR A O 1
ATOM 706 N N . ILE A 1 83 ? 1.934 5.820 3.626 1.00 87.38 83 ILE A N 1
ATOM 707 C CA . ILE A 1 83 ? 1.048 4.725 4.050 1.00 87.38 83 ILE A CA 1
ATOM 708 C C . ILE A 1 83 ? 1.185 4.487 5.554 1.00 87.38 83 ILE A C 1
ATOM 710 O O . ILE A 1 83 ? 0.175 4.412 6.246 1.00 87.38 83 ILE A O 1
ATOM 714 N N . LEU A 1 84 ? 2.418 4.437 6.065 1.00 89.19 84 LEU A N 1
ATOM 715 C CA . LEU A 1 84 ? 2.674 4.267 7.496 1.00 89.19 84 LEU A CA 1
ATOM 716 C C . LEU A 1 84 ? 2.080 5.420 8.317 1.00 89.19 84 LEU A C 1
ATOM 718 O O . LEU A 1 84 ? 1.417 5.173 9.317 1.00 89.19 84 LEU A O 1
ATOM 722 N N . ALA A 1 85 ? 2.224 6.665 7.854 1.00 89.19 85 ALA A N 1
ATOM 723 C CA . ALA A 1 85 ? 1.621 7.822 8.512 1.00 89.19 85 ALA A CA 1
ATOM 724 C C . ALA A 1 85 ? 0.082 7.799 8.471 1.00 89.19 85 ALA A C 1
ATOM 726 O O . ALA A 1 85 ? -0.563 8.197 9.437 1.00 89.19 85 ALA A O 1
ATOM 727 N N . ILE A 1 86 ? -0.529 7.347 7.368 1.00 89.38 86 ILE A N 1
ATOM 728 C CA . ILE A 1 86 ? -1.987 7.153 7.304 1.00 89.38 86 ILE A CA 1
ATOM 729 C C . ILE A 1 86 ? -2.412 6.076 8.304 1.00 89.38 86 ILE A C 1
ATOM 731 O O . ILE A 1 86 ? -3.403 6.275 9.004 1.00 89.38 86 ILE A O 1
ATOM 735 N N . ASN A 1 87 ? -1.664 4.974 8.395 1.00 93.31 87 ASN A N 1
ATOM 736 C CA . ASN A 1 87 ? -1.979 3.917 9.343 1.00 93.31 87 ASN A CA 1
ATOM 737 C C . ASN A 1 87 ? -1.959 4.445 10.785 1.00 93.31 87 ASN A C 1
ATOM 739 O O . ASN A 1 87 ? -2.981 4.414 11.458 1.00 93.31 87 ASN A O 1
ATOM 743 N N . GLU A 1 88 ? -0.841 5.044 11.199 1.00 93.94 88 GLU A N 1
ATOM 744 C CA . GLU A 1 88 ? -0.621 5.517 12.572 1.00 93.94 88 GLU A CA 1
ATOM 745 C C . GLU A 1 88 ? -1.571 6.655 12.982 1.00 93.94 88 GLU A C 1
ATOM 747 O O . GLU A 1 88 ? -2.109 6.663 14.087 1.00 93.94 88 GLU A O 1
ATOM 752 N N . TYR A 1 89 ? -1.791 7.641 12.104 1.00 91.88 89 TYR A N 1
ATOM 753 C CA . TYR A 1 89 ? -2.508 8.868 12.478 1.00 91.88 89 TYR A CA 1
ATOM 754 C C . TYR A 1 89 ? -3.978 8.901 12.060 1.00 91.88 89 TYR A C 1
ATOM 756 O O . TYR A 1 89 ? -4.689 9.836 12.443 1.00 91.88 89 TYR A O 1
ATOM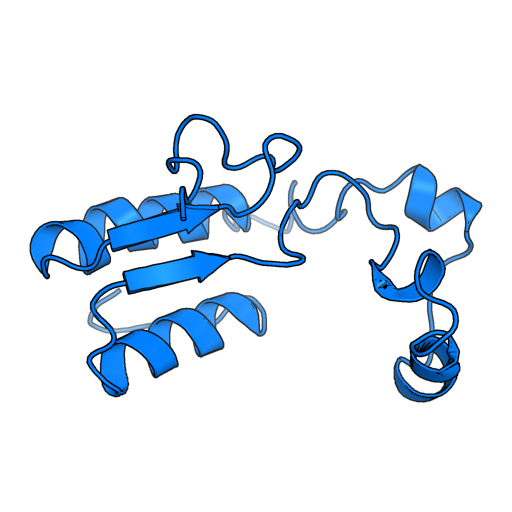 764 N N . VAL A 1 90 ? -4.439 7.945 11.249 1.00 91.12 90 VAL A N 1
ATOM 765 C CA . VAL A 1 90 ? -5.825 7.909 10.754 1.00 91.12 90 VAL A CA 1
ATOM 766 C C . VAL A 1 90 ? -6.476 6.561 11.020 1.00 91.12 90 VAL A C 1
ATOM 768 O O . VAL A 1 90 ? -7.527 6.537 11.648 1.00 91.12 90 VAL A O 1
ATOM 771 N N . PHE A 1 91 ? -5.881 5.456 10.574 1.00 94.25 91 PHE A N 1
ATOM 772 C CA . PHE A 1 91 ? -6.526 4.144 10.669 1.00 94.25 91 PHE A CA 1
ATOM 773 C C . PHE A 1 91 ? -6.505 3.563 12.080 1.00 94.25 91 PHE A C 1
ATOM 775 O O . PHE A 1 91 ? -7.570 3.198 12.575 1.00 94.25 91 PHE A O 1
ATOM 782 N N . ASP A 1 92 ? -5.357 3.567 12.759 1.00 93.44 92 ASP A N 1
ATOM 783 C CA . ASP A 1 92 ? -5.243 3.026 14.117 1.00 93.44 92 ASP A CA 1
ATOM 784 C C . ASP A 1 92 ? -6.197 3.747 15.098 1.00 93.44 92 ASP A C 1
ATOM 786 O O . ASP A 1 92 ? -6.946 3.065 15.803 1.00 93.44 92 ASP A O 1
ATOM 790 N N . PRO A 1 93 ? -6.298 5.099 15.114 1.00 95.00 93 PRO A N 1
ATOM 791 C CA . PRO A 1 93 ? -7.256 5.800 15.975 1.00 95.00 93 PRO A CA 1
ATOM 792 C C . PRO A 1 93 ? -8.728 5.550 15.620 1.00 95.00 93 PRO A C 1
ATOM 794 O O . PRO A 1 93 ? -9.602 5.733 16.465 1.00 95.00 93 PRO A O 1
ATOM 797 N N . GLU A 1 94 ? -9.020 5.173 14.374 1.00 94.81 94 GLU A N 1
ATOM 798 C CA . GLU A 1 94 ? -10.377 4.886 13.893 1.00 94.81 94 GLU A CA 1
ATOM 799 C C . GLU A 1 94 ? -10.736 3.393 13.973 1.00 94.81 94 GLU A C 1
ATOM 801 O O . GLU A 1 94 ? -11.855 3.016 13.617 1.00 94.81 94 GLU A O 1
ATOM 806 N N . GLY A 1 95 ? -9.820 2.541 14.448 1.00 95.12 95 GLY A N 1
ATOM 807 C CA . GLY A 1 95 ? -10.012 1.092 14.518 1.00 95.12 95 GLY A CA 1
ATOM 808 C C . GLY A 1 95 ? -10.097 0.429 13.140 1.00 95.12 95 GLY A C 1
ATOM 809 O O . GLY A 1 95 ? -10.857 -0.522 12.963 1.00 95.12 95 GLY A O 1
ATOM 810 N N . VAL A 1 96 ? -9.387 0.967 12.147 1.00 96.06 96 VAL A N 1
ATOM 811 C CA . VAL A 1 96 ? -9.241 0.360 10.819 1.00 96.06 96 VAL A CA 1
ATOM 812 C C . VAL A 1 96 ? -7.958 -0.465 10.803 1.00 96.06 96 VAL A C 1
ATOM 814 O O . VAL A 1 96 ? -6.882 0.033 11.108 1.00 96.06 96 VAL A O 1
ATOM 817 N N . GLU A 1 97 ? -8.069 -1.730 10.420 1.00 96.62 97 GLU A N 1
ATOM 818 C CA . GLU A 1 97 ? -6.950 -2.660 10.342 1.00 96.62 97 GLU A CA 1
ATOM 819 C C . GLU A 1 97 ? -6.383 -2.693 8.916 1.00 96.62 97 GLU A C 1
ATOM 821 O O . GLU A 1 97 ? -7.085 -3.055 7.963 1.00 96.62 97 GLU A O 1
ATOM 826 N N . LEU A 1 98 ? -5.103 -2.352 8.766 1.00 96.00 98 LEU A N 1
ATOM 827 C CA . LEU A 1 98 ? -4.382 -2.434 7.498 1.00 96.00 98 LEU A CA 1
ATOM 828 C C . LEU A 1 98 ? -3.493 -3.680 7.453 1.00 96.00 98 LEU A C 1
ATOM 830 O O . LEU A 1 98 ? -2.762 -3.974 8.397 1.00 96.00 98 LEU A O 1
ATOM 834 N N . TYR A 1 99 ? -3.512 -4.377 6.319 1.00 96.56 99 TYR A N 1
ATOM 835 C CA . TYR A 1 99 ? -2.720 -5.579 6.088 1.00 96.56 99 TYR A CA 1
ATOM 836 C C . TYR A 1 99 ? -2.012 -5.549 4.737 1.00 96.56 99 TYR A C 1
ATOM 838 O O . TYR A 1 99 ? -2.502 -4.967 3.769 1.00 96.56 99 TYR A O 1
ATOM 846 N N . VAL A 1 100 ? -0.897 -6.269 4.642 1.00 94.25 100 VAL A N 1
ATOM 847 C CA . VAL A 1 100 ? -0.275 -6.641 3.364 1.00 94.25 100 VAL A CA 1
ATOM 848 C C . VAL A 1 100 ? -0.590 -8.090 3.027 1.00 94.25 100 VAL A C 1
ATOM 850 O O . VAL A 1 100 ? -0.665 -8.938 3.913 1.00 94.25 100 VAL A O 1
ATOM 853 N N . PHE A 1 101 ? -0.745 -8.406 1.744 1.00 91.81 101 PHE A N 1
ATOM 854 C CA . PHE A 1 101 ? -0.999 -9.784 1.314 1.00 91.81 101 PHE A CA 1
ATOM 855 C C . PHE A 1 101 ? 0.282 -10.615 1.126 1.00 91.81 101 PHE A C 1
ATOM 857 O O . PHE A 1 101 ? 0.252 -11.841 1.191 1.00 91.81 101 PHE A O 1
ATOM 864 N N . ASN A 1 102 ? 1.428 -9.961 0.917 1.00 87.88 102 ASN A N 1
ATOM 865 C CA . ASN A 1 102 ? 2.673 -10.619 0.528 1.00 87.88 102 ASN A CA 1
ATOM 866 C C . ASN A 1 102 ? 3.849 -10.195 1.421 1.00 87.88 102 ASN A C 1
ATOM 868 O O . ASN A 1 102 ? 4.092 -9.006 1.621 1.00 87.88 102 ASN A O 1
ATOM 872 N N . LYS A 1 103 ? 4.633 -11.172 1.900 1.00 91.44 103 LYS A N 1
ATOM 873 C CA . LYS A 1 103 ? 5.846 -10.944 2.711 1.00 91.44 103 LYS A CA 1
ATOM 874 C C . LYS A 1 103 ? 6.959 -10.206 1.962 1.00 91.44 103 LYS A C 1
ATOM 876 O O . LYS A 1 103 ? 7.869 -9.696 2.603 1.00 91.44 103 LYS A O 1
ATOM 881 N N . LYS A 1 104 ? 6.908 -10.173 0.627 1.00 87.00 104 LYS A N 1
ATOM 882 C CA . LYS A 1 104 ? 7.833 -9.388 -0.201 1.00 87.00 104 LYS A CA 1
ATOM 883 C C . LYS A 1 104 ? 7.566 -7.883 -0.132 1.00 87.00 104 LYS A C 1
ATOM 885 O O . LYS A 1 104 ? 8.431 -7.113 -0.531 1.00 87.00 104 LYS A O 1
ATOM 890 N N . SER A 1 105 ? 6.398 -7.465 0.367 1.00 87.38 105 SER A N 1
ATOM 891 C CA . SER A 1 105 ? 6.068 -6.048 0.487 1.00 87.38 105 SER A CA 1
ATOM 892 C C . SER A 1 105 ? 7.089 -5.312 1.349 1.00 87.38 105 SER A C 1
ATOM 894 O O . SER A 1 105 ? 7.408 -5.758 2.448 1.00 87.38 105 SER A O 1
ATOM 896 N N . LEU A 1 106 ? 7.531 -4.138 0.898 1.00 87.38 106 LEU A N 1
ATOM 897 C CA . LEU A 1 106 ? 8.402 -3.263 1.688 1.00 87.38 106 LEU A CA 1
ATOM 898 C C . LEU A 1 106 ? 7.728 -2.730 2.965 1.00 87.38 106 LEU A C 1
ATOM 900 O O . LEU A 1 106 ? 8.412 -2.206 3.838 1.00 87.38 106 LEU A O 1
ATOM 904 N N . LEU A 1 107 ? 6.401 -2.860 3.087 1.00 88.81 107 LEU A N 1
ATOM 905 C CA . LEU A 1 107 ? 5.658 -2.530 4.307 1.00 88.81 107 LEU A CA 1
ATOM 906 C C . LEU A 1 107 ? 5.708 -3.655 5.351 1.00 88.81 107 LEU A C 1
ATOM 908 O O . LEU A 1 107 ? 5.404 -3.405 6.514 1.00 88.81 107 LEU A O 1
ATOM 912 N N . TYR A 1 108 ? 6.074 -4.881 4.967 1.00 92.50 108 TYR A N 1
ATOM 913 C CA . TYR A 1 108 ? 6.252 -5.993 5.900 1.00 92.50 108 TYR A CA 1
ATOM 914 C C . TYR A 1 108 ? 7.640 -5.909 6.571 1.00 92.50 108 TYR A C 1
ATOM 916 O O . TYR A 1 108 ? 8.628 -5.677 5.874 1.00 92.50 108 TYR A O 1
ATOM 924 N N . PRO A 1 109 ? 7.771 -6.140 7.897 1.00 93.62 109 PRO A N 1
ATOM 925 C CA . PRO A 1 109 ? 6.744 -6.605 8.835 1.00 93.62 109 PRO A CA 1
ATOM 926 C C . PRO A 1 109 ? 5.977 -5.500 9.575 1.00 93.62 109 PRO A C 1
ATOM 928 O O . PRO A 1 109 ? 5.156 -5.827 10.427 1.00 93.62 109 PRO A O 1
ATOM 931 N N . THR A 1 110 ? 6.240 -4.220 9.295 1.00 94.19 110 THR A N 1
ATOM 932 C CA . THR A 1 110 ? 5.611 -3.089 9.998 1.00 94.19 110 THR A CA 1
ATOM 933 C C . THR A 1 110 ? 4.088 -3.100 9.874 1.00 94.19 110 THR A C 1
ATOM 935 O O . THR A 1 110 ? 3.394 -2.909 10.866 1.00 94.19 110 THR A O 1
ATOM 938 N N . ILE A 1 111 ? 3.570 -3.363 8.674 1.00 94.88 111 ILE A N 1
ATOM 939 C CA . ILE A 1 111 ? 2.163 -3.689 8.443 1.00 94.88 111 ILE A CA 1
ATOM 940 C C . ILE A 1 111 ? 2.026 -5.221 8.436 1.00 94.88 111 ILE A C 1
ATOM 942 O O . ILE A 1 111 ? 2.782 -5.898 7.723 1.00 94.88 111 ILE A O 1
ATOM 946 N N . PRO A 1 112 ? 1.091 -5.798 9.214 1.00 96.25 112 PRO A N 1
ATOM 947 C CA . PRO A 1 112 ? 0.977 -7.242 9.365 1.00 96.25 112 PRO A CA 1
ATOM 948 C C . PRO A 1 112 ? 0.540 -7.939 8.073 1.00 96.25 112 PRO A C 1
ATOM 950 O O . PRO A 1 112 ? -0.197 -7.398 7.247 1.00 96.25 112 PRO A O 1
ATOM 953 N N . LEU A 1 113 ? 0.973 -9.192 7.923 1.00 96.00 113 LEU A N 1
ATOM 954 C CA . LEU A 1 113 ? 0.519 -10.063 6.842 1.00 96.00 113 LEU A CA 1
ATOM 955 C C . LEU A 1 113 ? -0.932 -10.494 7.093 1.00 96.00 113 LEU A C 1
ATOM 957 O O . LEU A 1 113 ? -1.240 -11.005 8.172 1.00 96.00 113 LEU A O 1
ATOM 961 N N . TYR A 1 114 ? -1.796 -10.352 6.091 1.00 96.38 114 TYR A N 1
ATOM 962 C CA . TYR A 1 114 ? -3.151 -10.889 6.134 1.00 96.38 114 TYR A CA 1
ATOM 963 C C . TYR A 1 114 ? -3.116 -12.424 6.192 1.00 96.38 114 TYR A C 1
ATOM 965 O O . TYR A 1 114 ? -2.378 -13.069 5.445 1.00 96.38 114 TYR A O 1
ATOM 973 N N . ARG A 1 115 ? -3.909 -13.015 7.089 1.00 89.75 115 ARG A N 1
ATOM 974 C CA . ARG A 1 115 ? -4.101 -14.466 7.199 1.00 89.75 115 ARG A CA 1
ATOM 975 C C . ARG A 1 115 ? -5.581 -14.767 6.981 1.00 89.75 115 ARG A C 1
ATOM 977 O O . ARG A 1 115 ? -6.417 -14.084 7.571 1.00 89.75 115 ARG A O 1
ATOM 984 N N . LEU A 1 116 ? -5.856 -15.738 6.109 1.00 76.75 116 LEU A N 1
ATOM 985 C CA . LEU A 1 116 ? -7.194 -16.291 5.880 1.00 76.75 116 LEU A CA 1
ATOM 986 C C . LEU A 1 116 ? -7.645 -17.138 7.073 1.00 76.75 116 LEU A C 1
ATOM 988 O O . LEU A 1 116 ? -6.760 -17.764 7.704 1.00 76.75 116 LEU A O 1
#

Secondary structure (DSSP, 8-state):
--S-----SHHHHHHHHHHHTT-SEEEE-S---S-SS-GGGG-GGGTTTHHHH--PPPHHHHHH-SSTTSS-BTTBPPHHHHHHHHIIIIIHHHTPEEEES-TTSTTTTTSPBP--

Sequence (116 aa):
FKKSIHYRGALNLYLYVARLFEYRKIVLLGCEMDSGIPFYEHYPEAQWMPEIENYQPSYEERLRNRYAFLYDSKGKHSLMTTILAINEYVFDPEGVELYVFNKKSLLYPTIPLYRL